Protein AF-A0A838V020-F1 (afdb_monomer)

Mean predicted aligned error: 7.55 Å

Structure (mmCIF, N/CA/C/O backbone):
data_AF-A0A838V020-F1
#
_entry.id   AF-A0A838V020-F1
#
loop_
_atom_site.group_PDB
_atom_site.id
_atom_site.type_symbol
_atom_site.label_atom_id
_atom_site.label_alt_id
_atom_site.label_comp_id
_atom_site.label_asym_id
_atom_site.label_entity_id
_atom_site.label_seq_id
_atom_site.pdbx_PDB_ins_code
_atom_site.Cartn_x
_atom_site.Cartn_y
_atom_site.Cartn_z
_atom_site.occupancy
_atom_site.B_iso_or_equiv
_atom_site.auth_seq_id
_atom_site.auth_comp_id
_atom_site.auth_asym_id
_atom_site.auth_atom_id
_atom_site.pdbx_PDB_model_num
ATOM 1 N N . MET A 1 1 ? 10.020 1.981 9.248 1.00 62.47 1 MET A N 1
ATOM 2 C CA . MET A 1 1 ? 8.596 1.607 9.096 1.00 62.47 1 MET A CA 1
ATOM 3 C C . MET A 1 1 ? 7.728 2.769 9.552 1.00 62.47 1 MET A C 1
ATOM 5 O O . MET A 1 1 ? 8.117 3.443 10.498 1.00 62.47 1 MET A O 1
ATOM 9 N N . SER A 1 2 ? 6.596 3.035 8.898 1.00 74.75 2 SER A N 1
ATOM 10 C CA . SER A 1 2 ? 5.662 4.069 9.369 1.00 74.75 2 SER A CA 1
ATOM 11 C C . SER A 1 2 ? 5.012 3.639 10.690 1.00 74.75 2 SER A C 1
ATOM 13 O O . SER A 1 2 ? 4.520 2.517 10.783 1.00 74.75 2 SER A O 1
ATOM 15 N N . LYS A 1 3 ? 4.993 4.519 11.700 1.00 84.31 3 LYS A N 1
ATOM 16 C CA . LYS A 1 3 ? 4.225 4.299 12.934 1.00 84.31 3 LYS A CA 1
ATOM 17 C C . LYS A 1 3 ? 2.737 4.383 12.586 1.00 84.31 3 LYS A C 1
ATOM 19 O O . LYS A 1 3 ? 2.266 5.449 12.198 1.00 84.31 3 LYS A O 1
ATOM 24 N N . LEU A 1 4 ? 2.032 3.255 12.653 1.00 89.62 4 LEU A N 1
ATOM 25 C CA . LEU A 1 4 ? 0.597 3.194 12.380 1.00 89.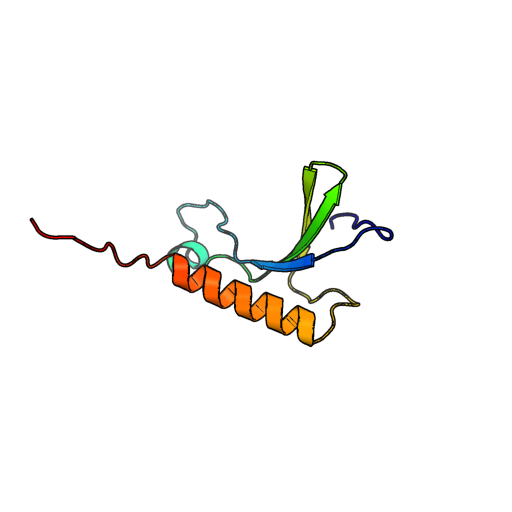62 4 LEU A CA 1
ATOM 26 C C . LEU A 1 4 ? -0.194 3.569 13.642 1.00 89.62 4 LEU A C 1
ATOM 28 O O . LEU A 1 4 ? 0.237 3.213 14.742 1.00 89.62 4 LEU A O 1
ATOM 32 N N . PRO A 1 5 ? -1.322 4.287 13.513 1.00 91.31 5 PRO A N 1
ATOM 33 C CA . PRO A 1 5 ? -2.192 4.556 14.652 1.00 91.31 5 PRO A CA 1
ATOM 34 C C . PRO A 1 5 ? -2.865 3.264 15.132 1.00 91.31 5 PRO A C 1
ATOM 36 O O . PRO A 1 5 ? -3.202 2.403 14.327 1.00 91.31 5 PRO A O 1
ATOM 39 N N . THR A 1 6 ? -3.085 3.135 16.437 1.00 89.19 6 THR A N 1
ATOM 40 C CA . THR A 1 6 ? -3.768 1.970 17.028 1.00 89.19 6 THR A CA 1
ATOM 41 C C . THR A 1 6 ? -5.262 2.204 17.251 1.00 89.19 6 THR A C 1
ATOM 43 O O . THR A 1 6 ? -6.020 1.246 17.286 1.00 89.19 6 THR A O 1
ATOM 46 N N . ASP A 1 7 ? -5.678 3.467 17.369 1.00 91.81 7 ASP A N 1
ATOM 47 C CA . ASP A 1 7 ? -7.052 3.886 17.700 1.00 91.81 7 ASP A CA 1
ATOM 48 C C . ASP A 1 7 ? -7.859 4.360 16.472 1.00 91.81 7 ASP A C 1
ATOM 50 O O . ASP A 1 7 ? -8.941 4.921 16.576 1.00 91.81 7 ASP A O 1
ATOM 54 N N . GLN A 1 8 ? -7.326 4.178 15.262 1.00 92.50 8 GLN A N 1
ATOM 55 C CA . GLN A 1 8 ? -7.973 4.651 14.036 1.00 92.50 8 GLN A CA 1
ATOM 56 C C . GLN A 1 8 ? -8.281 3.498 13.093 1.00 92.50 8 GLN A C 1
ATOM 58 O O . GLN A 1 8 ? -7.541 2.519 13.014 1.00 92.50 8 GLN A O 1
ATOM 63 N N . HIS A 1 9 ? -9.347 3.651 12.307 1.00 92.62 9 HIS A N 1
ATOM 64 C CA . HIS A 1 9 ? -9.655 2.700 11.249 1.00 92.62 9 HIS A CA 1
ATOM 65 C C . HIS A 1 9 ? -8.610 2.787 10.128 1.00 92.62 9 HIS A C 1
ATOM 67 O O . HIS A 1 9 ? -8.468 3.819 9.461 1.00 92.62 9 HIS A O 1
ATOM 73 N N . ILE A 1 10 ? -7.903 1.676 9.906 1.00 94.31 10 ILE A N 1
ATOM 74 C CA . ILE A 1 10 ? -6.892 1.542 8.858 1.00 94.31 10 ILE A CA 1
ATOM 75 C C . ILE A 1 10 ? -7.446 0.706 7.709 1.00 94.31 10 ILE A C 1
ATOM 77 O O . ILE A 1 10 ? -7.889 -0.425 7.885 1.00 94.31 10 ILE A O 1
ATOM 81 N N . THR A 1 11 ? -7.338 1.240 6.495 1.00 94.00 11 THR A N 1
ATOM 82 C CA . THR A 1 11 ? -7.510 0.467 5.264 1.00 94.00 11 THR A CA 1
ATOM 83 C C . THR A 1 11 ? -6.152 0.087 4.695 1.00 94.00 11 THR A C 1
ATOM 85 O O . THR A 1 11 ? -5.305 0.949 4.462 1.00 94.00 11 THR A O 1
ATOM 88 N N . TYR A 1 12 ? -5.960 -1.196 4.407 1.00 95.00 12 TYR A N 1
ATOM 89 C CA . TYR A 1 12 ? -4.744 -1.699 3.775 1.00 95.00 12 TYR A CA 1
ATOM 90 C C . TYR A 1 12 ? -4.920 -1.852 2.263 1.00 95.00 12 TYR A C 1
ATOM 92 O O . TYR A 1 12 ? -5.992 -2.228 1.783 1.00 95.00 12 TYR A O 1
ATOM 100 N N . GLN A 1 13 ? -3.869 -1.543 1.505 1.00 95.44 13 GLN A N 1
ATOM 101 C CA . GLN A 1 13 ? -3.848 -1.692 0.050 1.00 95.44 13 GLN A CA 1
ATOM 102 C C . GLN A 1 13 ? -2.472 -2.136 -0.445 1.00 95.44 13 GLN A C 1
ATOM 104 O O . GLN A 1 13 ? -1.443 -1.721 0.094 1.00 95.44 13 GLN A O 1
ATOM 109 N N . LEU A 1 14 ? -2.467 -2.914 -1.524 1.00 96.8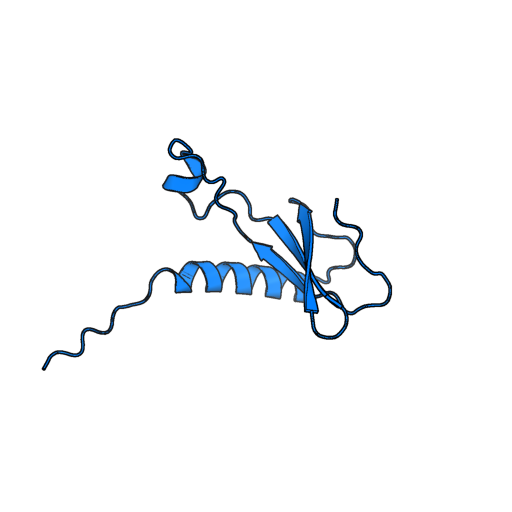1 14 LEU A N 1
ATOM 110 C CA . LEU A 1 14 ? -1.271 -3.291 -2.266 1.00 96.81 14 LEU A CA 1
ATOM 111 C C . LEU A 1 14 ? -1.027 -2.317 -3.420 1.00 96.81 14 LEU A C 1
ATOM 113 O O . LEU A 1 14 ? -1.964 -1.951 -4.124 1.00 96.81 14 LEU A O 1
ATOM 117 N N . GLN A 1 15 ? 0.224 -1.903 -3.634 1.00 95.25 15 GLN A N 1
ATOM 118 C CA . GLN A 1 15 ? 0.593 -0.959 -4.697 1.00 95.25 15 GLN A CA 1
ATOM 119 C C . GLN A 1 15 ? 1.982 -1.227 -5.283 1.00 95.25 15 GLN A C 1
ATOM 121 O O . GLN A 1 15 ? 2.938 -1.485 -4.551 1.00 95.25 15 GLN A O 1
ATOM 126 N N . TYR A 1 16 ? 2.116 -1.068 -6.602 1.00 94.81 16 TYR A N 1
ATOM 127 C CA . TYR A 1 16 ? 3.417 -0.961 -7.268 1.00 94.81 16 TYR A CA 1
ATOM 128 C C . TYR A 1 16 ? 3.935 0.483 -7.233 1.00 94.81 16 TYR A C 1
ATOM 130 O O . TYR A 1 16 ? 3.159 1.436 -7.295 1.00 94.81 16 TYR A O 1
ATOM 138 N N . ARG A 1 17 ? 5.257 0.662 -7.183 1.00 92.88 17 ARG A N 1
ATOM 139 C CA . ARG A 1 17 ? 5.918 1.975 -7.199 1.00 92.88 17 ARG A CA 1
ATOM 140 C C . ARG A 1 17 ? 6.978 2.054 -8.284 1.00 92.88 17 ARG A C 1
ATOM 142 O O . ARG A 1 17 ? 7.788 1.144 -8.447 1.00 92.88 17 ARG A O 1
ATOM 149 N N . LYS A 1 18 ? 7.005 3.166 -9.016 1.00 93.94 18 LYS A N 1
ATOM 150 C CA . LYS A 1 18 ? 8.109 3.480 -9.928 1.00 93.94 18 LYS A CA 1
ATOM 151 C C . LYS A 1 18 ? 9.246 4.099 -9.117 1.00 93.94 18 LYS A C 1
ATOM 153 O O . LYS A 1 18 ? 8.996 4.957 -8.279 1.00 93.94 18 LYS A O 1
ATOM 158 N N . CYS A 1 19 ? 10.481 3.671 -9.360 1.00 93.81 19 CYS A N 1
ATOM 159 C CA . CYS A 1 19 ? 11.653 4.195 -8.649 1.00 93.81 19 CYS A CA 1
ATOM 160 C C . CYS A 1 19 ? 12.213 5.493 -9.254 1.00 93.81 19 CYS A C 1
ATOM 162 O O . CYS A 1 19 ? 13.186 6.025 -8.734 1.00 93.81 19 CYS A O 1
ATOM 164 N N . GLY A 1 20 ? 11.657 5.971 -10.373 1.00 92.06 20 GLY A N 1
ATOM 165 C CA . GLY A 1 20 ? 12.085 7.200 -11.053 1.00 92.06 20 GLY A CA 1
ATOM 166 C C . GLY A 1 20 ? 13.385 7.085 -11.857 1.00 92.06 20 GLY A C 1
ATOM 167 O O . GLY A 1 20 ? 13.680 7.967 -12.655 1.00 92.06 20 GLY A O 1
ATOM 168 N N . LYS A 1 21 ? 14.150 5.994 -11.715 1.00 95.19 21 LYS A N 1
ATOM 169 C CA . LYS A 1 21 ? 15.402 5.810 -12.462 1.00 95.19 21 LYS A 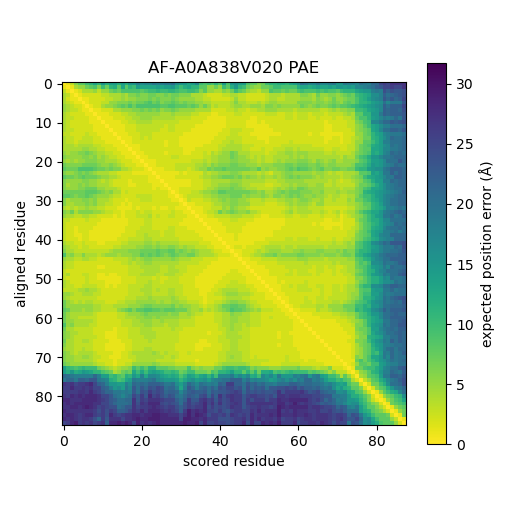CA 1
ATOM 170 C C . LYS A 1 21 ? 15.121 5.511 -13.943 1.00 95.19 21 LYS A C 1
ATOM 172 O O . LYS A 1 21 ? 14.461 4.504 -14.228 1.00 95.19 21 LYS A O 1
ATOM 177 N N . PRO A 1 22 ? 15.683 6.289 -14.889 1.00 93.00 22 PRO A N 1
ATOM 178 C CA . PRO A 1 22 ? 15.417 6.123 -16.319 1.00 93.00 22 PRO A CA 1
ATOM 179 C C . PRO A 1 22 ? 15.984 4.818 -16.884 1.00 93.00 22 PRO A C 1
ATOM 181 O O . PRO A 1 22 ? 15.579 4.392 -17.959 1.00 93.00 22 PRO A O 1
ATOM 184 N N . THR A 1 23 ? 16.899 4.153 -16.181 1.00 94.69 23 THR A N 1
ATOM 185 C CA . THR A 1 23 ? 17.521 2.884 -16.592 1.00 94.69 23 THR A CA 1
ATOM 186 C C . THR A 1 23 ? 16.910 1.659 -15.908 1.00 94.69 23 THR A C 1
ATOM 188 O O . THR A 1 23 ? 17.343 0.538 -16.154 1.00 94.69 23 THR A O 1
ATOM 191 N N . CYS A 1 24 ? 15.888 1.820 -15.061 1.00 96.31 24 CYS A N 1
ATOM 192 C CA . CYS A 1 24 ? 15.336 0.692 -14.315 1.00 96.31 24 CYS A CA 1
ATOM 193 C C . CYS A 1 24 ? 14.488 -0.234 -15.205 1.00 96.31 24 CYS A C 1
ATOM 195 O O . CYS A 1 24 ? 13.345 0.085 -15.538 1.00 96.31 24 CYS A O 1
ATOM 197 N N . GLY A 1 25 ? 15.023 -1.420 -15.515 1.00 93.75 25 GLY A N 1
ATOM 198 C CA . GLY A 1 25 ? 14.336 -2.451 -16.300 1.00 93.75 25 GLY A CA 1
ATOM 199 C C . GLY A 1 25 ? 13.003 -2.894 -15.690 1.00 93.75 25 GLY A C 1
ATOM 200 O O . GLY A 1 25 ? 11.994 -2.926 -16.385 1.00 93.75 25 GLY A O 1
ATOM 201 N N . THR A 1 26 ? 12.943 -3.126 -14.373 1.00 92.94 26 THR A N 1
ATOM 202 C CA . THR A 1 26 ? 11.694 -3.494 -13.674 1.00 92.94 26 THR A CA 1
ATOM 203 C C . THR A 1 26 ? 10.607 -2.433 -13.844 1.00 92.94 26 THR A C 1
ATOM 205 O O . THR A 1 26 ? 9.440 -2.753 -14.050 1.00 92.94 26 THR A O 1
ATOM 208 N N . CYS A 1 27 ? 10.975 -1.152 -13.788 1.00 92.38 27 CYS A N 1
ATOM 209 C CA . CYS A 1 27 ? 10.022 -0.068 -13.989 1.00 92.38 27 CYS A CA 1
ATOM 210 C C . CYS A 1 27 ? 9.603 0.104 -15.452 1.00 92.38 27 CYS A C 1
ATOM 212 O O . CYS A 1 27 ? 8.488 0.568 -15.678 1.00 92.38 27 CYS A O 1
ATOM 214 N N . LYS A 1 28 ? 10.446 -0.244 -16.429 1.00 91.88 28 LYS A N 1
ATOM 215 C CA . LYS A 1 28 ? 10.090 -0.188 -17.857 1.00 91.88 28 LYS A CA 1
ATOM 216 C C . LYS A 1 28 ? 9.207 -1.358 -18.281 1.00 91.88 28 LYS A C 1
ATOM 218 O O . LYS A 1 28 ? 8.219 -1.152 -18.972 1.00 91.88 28 LYS A O 1
ATOM 223 N N . ASN A 1 29 ? 9.538 -2.556 -17.809 1.00 90.94 29 ASN A N 1
ATOM 224 C CA . ASN A 1 29 ? 8.981 -3.804 -18.326 1.00 90.94 29 ASN A CA 1
ATOM 225 C C . ASN A 1 29 ? 7.812 -4.343 -17.484 1.00 90.94 29 ASN A C 1
ATOM 227 O O . ASN A 1 29 ? 7.110 -5.248 -17.919 1.00 90.94 29 ASN A O 1
ATOM 231 N N . ALA A 1 30 ? 7.590 -3.807 -16.279 1.00 88.69 30 ALA A N 1
ATOM 232 C CA . ALA A 1 30 ? 6.507 -4.223 -15.389 1.00 88.69 30 ALA A CA 1
ATOM 233 C C . ALA A 1 30 ? 5.734 -3.027 -14.805 1.00 88.69 30 ALA A C 1
ATOM 235 O O . ALA A 1 30 ? 6.057 -1.851 -15.017 1.00 88.69 30 ALA A O 1
ATOM 236 N N . ALA A 1 31 ? 4.704 -3.320 -14.003 1.00 88.44 31 ALA A N 1
ATOM 237 C CA . ALA A 1 31 ? 3.886 -2.311 -13.324 1.00 88.44 31 ALA A CA 1
ATOM 238 C C . ALA A 1 31 ? 4.713 -1.375 -12.411 1.00 88.44 31 ALA A C 1
ATOM 240 O O . ALA A 1 31 ? 4.359 -0.213 -12.220 1.00 88.44 31 ALA A O 1
ATOM 241 N N . GLY A 1 32 ? 5.872 -1.829 -11.938 1.00 93.00 32 GLY A N 1
ATOM 242 C CA . GLY A 1 32 ? 6.792 -1.116 -11.055 1.00 93.00 32 GLY A CA 1
ATOM 243 C C . GLY A 1 32 ? 7.382 -2.082 -10.033 1.00 93.00 32 GLY A C 1
ATOM 244 O O . GLY A 1 32 ? 7.194 -3.290 -10.133 1.00 93.00 32 GLY A O 1
ATOM 245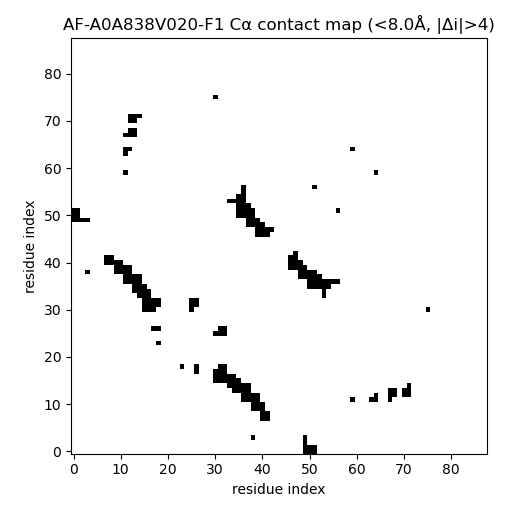 N N . HIS A 1 33 ? 8.078 -1.559 -9.031 1.00 93.75 33 HIS A N 1
ATOM 246 C CA . HIS A 1 33 ? 8.519 -2.355 -7.890 1.00 93.75 33 HIS A CA 1
ATOM 247 C C . HIS A 1 33 ? 7.346 -2.663 -6.964 1.00 93.75 33 HIS A C 1
ATOM 249 O O . HIS A 1 33 ? 6.533 -1.781 -6.694 1.00 93.75 33 HIS A O 1
ATOM 255 N N . GLY A 1 34 ? 7.292 -3.882 -6.442 1.00 92.38 34 GLY A N 1
ATOM 256 C CA . GLY A 1 34 ? 6.244 -4.327 -5.530 1.00 92.38 34 GLY A CA 1
ATOM 257 C C . GLY A 1 34 ? 5.574 -5.617 -6.020 1.00 92.38 34 GLY A C 1
ATOM 258 O O . GLY A 1 34 ? 6.202 -6.355 -6.781 1.00 92.38 34 GLY A O 1
ATOM 259 N N . PRO A 1 35 ? 4.321 -5.878 -5.607 1.00 95.06 35 PRO A N 1
ATOM 260 C CA . PRO A 1 35 ? 3.456 -4.956 -4.875 1.00 95.06 35 PRO A CA 1
ATOM 261 C C . PRO A 1 35 ? 3.883 -4.808 -3.409 1.00 95.06 35 PRO A C 1
ATOM 263 O O . PRO A 1 35 ? 4.438 -5.722 -2.807 1.00 95.06 35 PRO A O 1
ATOM 266 N N . TYR A 1 36 ? 3.647 -3.628 -2.848 1.00 97.06 36 TYR A N 1
ATOM 267 C CA . TYR A 1 36 ? 3.911 -3.327 -1.448 1.00 97.06 36 TYR A CA 1
ATOM 268 C C . TYR A 1 36 ? 2.628 -2.977 -0.710 1.00 97.06 36 TYR A C 1
ATOM 270 O O . TYR A 1 36 ? 1.750 -2.313 -1.261 1.00 97.06 36 TYR A O 1
ATOM 278 N N . TRP A 1 37 ? 2.574 -3.353 0.559 1.00 96.94 37 TRP A N 1
ATOM 279 C CA . TRP A 1 37 ? 1.535 -2.979 1.495 1.00 96.94 37 TRP A CA 1
ATOM 280 C C . TRP A 1 37 ? 1.690 -1.537 1.962 1.00 96.94 37 TRP A C 1
ATOM 282 O O . TRP A 1 37 ? 2.755 -1.099 2.413 1.00 96.94 37 TRP A O 1
ATOM 292 N N . TYR A 1 38 ? 0.571 -0.828 1.893 1.00 96.56 38 TYR A N 1
ATOM 293 C CA . TYR A 1 38 ? 0.372 0.491 2.462 1.00 96.56 38 TYR A CA 1
ATOM 294 C C . TYR A 1 38 ? -0.843 0.476 3.385 1.00 96.56 38 TYR A C 1
ATOM 296 O O . TYR A 1 38 ? -1.854 -0.161 3.085 1.00 96.56 38 TYR A O 1
ATOM 304 N N . ALA A 1 39 ? -0.739 1.214 4.483 1.00 95.94 39 ALA A N 1
ATOM 305 C CA . ALA A 1 39 ? -1.854 1.574 5.346 1.00 95.94 39 ALA A CA 1
ATOM 306 C C . ALA A 1 39 ? -2.362 2.964 4.972 1.00 95.94 39 ALA A C 1
ATOM 308 O O . ALA A 1 39 ? -1.566 3.848 4.659 1.00 95.94 39 ALA A O 1
ATOM 309 N N . TYR A 1 40 ? -3.670 3.157 5.073 1.00 95.12 40 TYR A N 1
ATOM 310 C CA . TYR A 1 40 ? -4.345 4.432 4.895 1.00 95.12 40 TYR A CA 1
ATOM 311 C C . TYR A 1 40 ? -5.305 4.678 6.050 1.00 95.12 40 TYR A C 1
ATOM 313 O O . TYR A 1 40 ? -6.072 3.787 6.409 1.00 95.12 40 TYR A O 1
ATOM 321 N N . TRP A 1 41 ? -5.277 5.882 6.611 1.00 95.62 41 TRP A N 1
ATOM 322 C CA . TRP A 1 41 ? -6.155 6.297 7.708 1.00 95.62 41 TRP A CA 1
ATOM 323 C C . TRP A 1 41 ? -6.451 7.794 7.614 1.00 95.62 41 TRP A C 1
ATOM 325 O O . TRP A 1 41 ? -5.740 8.537 6.930 1.00 95.62 41 TRP A O 1
ATOM 335 N N . ARG A 1 42 ? -7.512 8.250 8.283 1.00 95.00 42 ARG A N 1
ATOM 336 C CA . ARG A 1 42 ? -7.889 9.667 8.312 1.00 95.00 42 ARG A CA 1
ATOM 337 C C . ARG A 1 42 ? -7.483 10.305 9.626 1.00 95.00 42 ARG A C 1
ATOM 339 O O . ARG A 1 42 ? -8.081 10.020 10.648 1.00 95.00 42 ARG A O 1
ATOM 346 N N . GLU A 1 43 ? -6.547 11.240 9.562 1.00 94.06 43 GLU A N 1
ATOM 347 C CA . GLU A 1 43 ? -6.203 12.110 10.682 1.00 94.06 43 GLU A CA 1
ATOM 348 C C . GLU A 1 43 ? -6.975 13.428 10.521 1.00 94.06 43 GLU A C 1
ATOM 350 O O . GLU A 1 43 ? -6.568 14.335 9.785 1.00 94.06 43 GLU A O 1
ATOM 355 N N . GLY A 1 44 ? -8.165 13.486 11.127 1.00 91.06 44 GLY A N 1
ATOM 356 C CA . GLY A 1 44 ? -9.127 14.569 10.914 1.00 91.06 44 GLY A CA 1
ATOM 357 C C . GLY A 1 44 ? -9.528 14.698 9.437 1.00 91.06 44 GLY A C 1
ATOM 358 O O . GLY A 1 44 ? -10.005 13.751 8.804 1.00 91.06 44 GLY A O 1
ATOM 359 N N . ALA A 1 45 ? -9.306 15.879 8.856 1.00 94.31 45 ALA A N 1
ATOM 360 C CA . ALA A 1 45 ? -9.583 16.136 7.442 1.00 94.31 45 ALA A CA 1
ATOM 361 C C . ALA A 1 45 ? -8.533 15.541 6.481 1.00 94.31 45 ALA A C 1
ATOM 363 O O . ALA A 1 45 ? -8.792 15.454 5.282 1.00 94.31 45 ALA A O 1
ATOM 364 N N . LYS A 1 46 ? -7.360 15.118 6.971 1.00 94.56 46 LYS A N 1
ATOM 365 C CA . LYS A 1 46 ? -6.234 14.701 6.124 1.00 94.56 46 LYS A CA 1
ATOM 366 C C . LYS A 1 46 ? -6.196 13.183 5.962 1.00 94.56 46 LYS A C 1
ATOM 368 O O . LYS A 1 46 ? -6.175 12.442 6.944 1.00 94.56 46 LYS A O 1
ATOM 373 N N . LEU A 1 47 ? -6.120 12.713 4.716 1.00 94.88 47 LEU A N 1
ATOM 374 C CA . LEU A 1 47 ? -5.784 11.320 4.428 1.00 94.88 47 LEU A CA 1
ATOM 375 C C . LEU A 1 47 ? -4.281 11.121 4.631 1.00 94.88 47 LEU A C 1
ATOM 377 O O . LEU A 1 47 ? -3.458 11.797 4.013 1.00 94.88 47 LEU A O 1
ATOM 381 N N . ARG A 1 48 ? -3.924 10.183 5.502 1.00 96.00 48 ARG A N 1
ATOM 382 C CA . ARG A 1 48 ? -2.547 9.773 5.750 1.00 96.00 48 ARG A CA 1
ATOM 383 C C . ARG A 1 48 ? -2.293 8.409 5.137 1.00 96.00 48 ARG A C 1
ATOM 385 O O . ARG A 1 48 ? -3.211 7.609 4.952 1.00 96.00 48 ARG A O 1
ATOM 392 N N . SER A 1 49 ? -1.029 8.161 4.819 1.00 94.44 49 SER A N 1
ATOM 393 C CA . SER A 1 49 ? -0.576 6.861 4.348 1.00 94.44 49 SER A CA 1
ATOM 394 C C . SER A 1 49 ? 0.717 6.457 5.039 1.00 94.44 49 SER A C 1
ATOM 396 O O . SER A 1 49 ? 1.515 7.307 5.439 1.00 94.44 49 SER A O 1
ATOM 398 N N . GLY A 1 50 ? 0.913 5.152 5.186 1.00 95.06 50 GLY A N 1
ATOM 399 C CA . GLY A 1 50 ? 2.084 4.563 5.816 1.00 95.06 50 GLY A CA 1
ATOM 400 C C . GLY A 1 50 ? 2.596 3.392 4.996 1.00 95.06 50 GLY A C 1
ATOM 401 O O . GLY A 1 50 ? 1.812 2.556 4.548 1.00 95.06 50 GLY A O 1
ATOM 402 N N . TYR A 1 51 ? 3.910 3.332 4.793 1.00 95.75 51 TYR A N 1
ATOM 403 C CA . TYR A 1 51 ? 4.555 2.221 4.103 1.00 95.75 51 TYR A CA 1
ATOM 404 C C . TYR A 1 51 ? 4.835 1.087 5.083 1.00 95.75 51 TYR A C 1
ATOM 406 O O . TYR A 1 51 ? 5.438 1.306 6.141 1.00 95.75 51 TYR A O 1
ATOM 414 N N . ILE A 1 52 ? 4.418 -0.120 4.703 1.00 95.00 52 ILE A N 1
ATOM 415 C CA . ILE A 1 52 ? 4.557 -1.318 5.531 1.00 95.00 52 ILE A CA 1
ATOM 416 C C . ILE A 1 52 ? 5.671 -2.204 4.983 1.00 95.00 52 ILE A C 1
ATOM 418 O O . ILE A 1 52 ? 6.624 -2.499 5.700 1.00 95.00 52 ILE A O 1
ATOM 422 N N . GLY A 1 53 ? 5.591 -2.589 3.707 1.00 95.38 53 GLY A N 1
ATOM 423 C CA . GLY A 1 53 ? 6.593 -3.451 3.081 1.00 95.38 53 GLY A CA 1
ATOM 424 C C . GLY A 1 53 ? 5.994 -4.505 2.162 1.00 95.38 53 GLY A C 1
ATOM 425 O O . GLY A 1 53 ? 4.922 -4.318 1.601 1.00 95.38 53 GLY A O 1
ATOM 426 N N . LYS A 1 54 ? 6.716 -5.611 1.969 1.00 95.25 54 LYS A N 1
ATOM 427 C CA . LYS A 1 54 ? 6.295 -6.710 1.081 1.00 95.25 54 LYS A CA 1
ATOM 428 C C . LYS A 1 54 ? 5.348 -7.697 1.764 1.00 95.25 54 LYS A C 1
ATOM 430 O O . LYS A 1 54 ? 4.517 -8.302 1.100 1.00 95.25 54 LYS A O 1
ATOM 435 N N . THR A 1 55 ? 5.471 -7.844 3.078 1.00 94.56 55 THR A N 1
ATOM 436 C CA . THR A 1 55 ? 4.704 -8.817 3.858 1.00 94.56 55 THR A CA 1
ATOM 437 C C . THR A 1 55 ? 3.369 -8.230 4.292 1.00 94.56 55 THR A C 1
ATOM 439 O O . THR A 1 55 ? 3.296 -7.056 4.665 1.00 94.56 55 THR A O 1
ATOM 442 N N . GLN A 1 56 ? 2.323 -9.056 4.254 1.00 93.44 56 GLN A N 1
ATOM 443 C CA . GLN A 1 56 ? 1.009 -8.694 4.774 1.00 93.44 56 GLN A CA 1
ATOM 444 C C . GLN A 1 56 ? 1.104 -8.343 6.272 1.00 93.44 56 GLN A C 1
ATOM 446 O O . GLN A 1 56 ? 1.747 -9.078 7.023 1.00 93.44 56 GLN A O 1
ATOM 451 N N . PRO A 1 57 ? 0.492 -7.234 6.723 1.00 90.44 57 PRO A N 1
ATOM 452 C CA . PRO A 1 57 ? 0.476 -6.867 8.135 1.00 90.44 57 PRO A CA 1
ATOM 453 C C . PRO A 1 57 ? -0.305 -7.884 8.975 1.00 90.44 57 PRO A C 1
ATOM 455 O O . PRO A 1 57 ? -1.356 -8.377 8.555 1.00 90.44 57 PRO A O 1
ATOM 458 N N . ALA A 1 58 ? 0.172 -8.139 10.195 1.00 84.12 58 ALA A N 1
ATOM 459 C CA . ALA A 1 58 ? -0.569 -8.915 11.182 1.00 84.12 58 ALA A CA 1
ATOM 460 C C . ALA A 1 58 ? -1.899 -8.207 11.506 1.00 84.12 58 ALA A C 1
ATOM 462 O O . ALA A 1 58 ? -1.915 -7.004 11.761 1.00 84.12 58 ALA A O 1
ATOM 463 N N . GLY A 1 59 ? -3.011 -8.942 11.447 1.00 84.75 59 GLY A N 1
ATOM 464 C CA . GLY A 1 59 ? -4.360 -8.408 11.678 1.00 84.75 59 GLY A CA 1
ATOM 465 C C . GLY A 1 59 ? -5.159 -8.077 10.413 1.00 84.75 59 GLY A C 1
ATOM 466 O O . GLY A 1 59 ? -6.351 -7.792 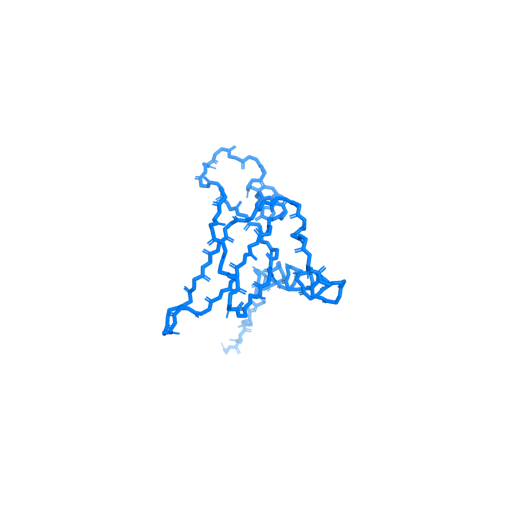10.505 1.00 84.75 59 GLY A O 1
ATOM 467 N N . VAL A 1 60 ? -4.562 -8.170 9.218 1.00 90.75 60 VAL A N 1
ATOM 468 C CA . VAL A 1 60 ? -5.337 -8.103 7.969 1.00 90.75 60 VAL A CA 1
ATOM 469 C C . VAL A 1 60 ? -6.084 -9.417 7.770 1.00 90.75 60 VAL A C 1
ATOM 471 O O . VAL A 1 60 ? -5.466 -10.465 7.586 1.00 90.75 60 VAL A O 1
ATOM 474 N N . THR A 1 61 ? -7.416 -9.357 7.780 1.00 93.94 61 THR A N 1
ATOM 475 C CA . THR A 1 61 ? -8.265 -10.528 7.532 1.00 93.94 61 THR A CA 1
ATOM 476 C C . THR A 1 61 ? -8.168 -10.981 6.069 1.00 93.94 61 THR A C 1
ATOM 478 O O . THR A 1 61 ? -7.905 -10.154 5.189 1.00 93.94 61 THR A O 1
ATOM 481 N N . PRO A 1 62 ? -8.446 -12.261 5.758 1.00 94.44 62 PRO A N 1
ATOM 482 C CA . PRO A 1 62 ? -8.417 -12.759 4.380 1.00 94.44 62 PRO A CA 1
ATOM 483 C C . PRO A 1 62 ? -9.316 -11.962 3.426 1.00 94.44 62 PRO A C 1
ATOM 485 O O . PRO A 1 62 ? -8.937 -11.674 2.297 1.00 94.44 62 PRO A O 1
ATOM 488 N N . VAL A 1 63 ? -10.482 -11.516 3.899 1.00 94.00 63 VAL A N 1
ATOM 489 C CA . VAL A 1 63 ? -11.410 -10.693 3.110 1.00 94.00 63 VAL A CA 1
ATOM 490 C C . VAL A 1 63 ? -10.820 -9.312 2.800 1.00 94.00 63 VAL A C 1
ATOM 492 O O . VAL A 1 63 ? -10.979 -8.796 1.692 1.00 94.00 63 VAL A O 1
ATOM 495 N N . ALA A 1 64 ? -10.142 -8.688 3.767 1.00 91.69 64 ALA A N 1
ATOM 496 C CA . ALA A 1 64 ? -9.468 -7.412 3.548 1.00 91.69 64 ALA A CA 1
ATOM 497 C C . ALA A 1 64 ? -8.275 -7.562 2.591 1.00 91.69 64 ALA A C 1
ATOM 499 O O . ALA A 1 64 ? -8.072 -6.697 1.737 1.00 91.69 64 ALA A O 1
ATOM 500 N N . ALA A 1 65 ? -7.537 -8.672 2.690 1.00 94.19 65 ALA A N 1
ATOM 501 C CA . ALA A 1 65 ? -6.459 -9.002 1.767 1.00 94.19 65 ALA A CA 1
ATOM 502 C C . ALA A 1 65 ? -6.978 -9.196 0.335 1.00 94.19 65 ALA A C 1
ATOM 504 O O . ALA A 1 65 ? -6.521 -8.494 -0.565 1.00 94.19 65 ALA A O 1
ATOM 505 N N . ALA A 1 66 ? -8.026 -10.004 0.147 1.00 94.31 66 ALA A N 1
ATOM 506 C CA . ALA A 1 66 ? -8.648 -10.226 -1.158 1.00 94.31 66 ALA A CA 1
ATOM 507 C C . ALA A 1 66 ? -9.140 -8.916 -1.797 1.00 94.31 66 ALA A C 1
ATOM 509 O O . ALA A 1 66 ? -8.943 -8.672 -2.986 1.00 94.31 66 ALA A O 1
ATOM 510 N N . ARG A 1 67 ? -9.723 -8.005 -1.002 1.00 93.62 67 ARG A N 1
ATOM 511 C CA . ARG A 1 67 ? -10.092 -6.661 -1.480 1.00 93.62 67 ARG A CA 1
ATOM 512 C C . ARG A 1 67 ? -8.879 -5.825 -1.889 1.00 93.62 67 ARG A C 1
ATOM 514 O O . ARG A 1 67 ? -8.969 -5.065 -2.853 1.00 93.62 67 ARG A O 1
ATOM 521 N N . ALA A 1 68 ? -7.763 -5.918 -1.166 1.00 94.19 68 ALA A N 1
ATOM 522 C CA . ALA A 1 68 ? -6.527 -5.223 -1.523 1.00 94.19 68 ALA A CA 1
ATOM 523 C C . ALA A 1 68 ? -5.933 -5.758 -2.837 1.00 94.19 68 ALA A C 1
ATOM 525 O O . ALA A 1 68 ? -5.507 -4.962 -3.675 1.00 94.19 68 ALA A O 1
ATOM 526 N N . GLU A 1 69 ? -5.959 -7.074 -3.042 1.00 93.50 69 GLU A N 1
ATOM 527 C CA . GLU A 1 69 ? -5.536 -7.732 -4.283 1.00 93.50 69 GLU A CA 1
ATOM 528 C C . GLU A 1 69 ? -6.445 -7.366 -5.459 1.00 93.50 69 GLU A C 1
ATOM 530 O O . GLU A 1 69 ? -5.956 -6.985 -6.524 1.00 93.50 69 GLU A O 1
ATOM 535 N N . GLN A 1 70 ? -7.765 -7.389 -5.253 1.00 92.38 70 GLN A N 1
ATOM 536 C CA . GLN A 1 70 ? -8.730 -6.988 -6.273 1.00 92.38 70 GLN A CA 1
ATOM 537 C C . GLN A 1 70 ? -8.503 -5.534 -6.690 1.00 92.38 70 GLN A C 1
ATOM 539 O O . GLN A 1 70 ? -8.393 -5.261 -7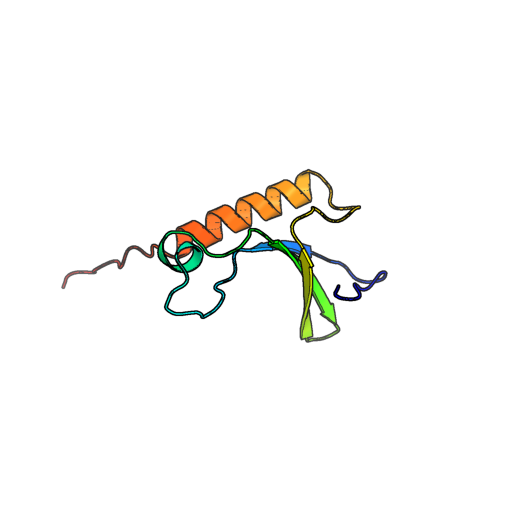.881 1.00 92.38 70 GLN A O 1
ATOM 544 N N . ARG A 1 71 ? -8.332 -4.609 -5.733 1.00 91.75 71 ARG A N 1
ATOM 545 C CA . ARG A 1 71 ? -7.989 -3.209 -6.036 1.00 91.75 71 ARG A CA 1
ATOM 546 C C . ARG A 1 71 ? -6.696 -3.100 -6.839 1.00 91.75 71 ARG A C 1
ATOM 548 O O . ARG A 1 71 ? -6.670 -2.377 -7.832 1.00 91.75 71 ARG A O 1
ATOM 555 N N . LEU A 1 72 ? -5.635 -3.811 -6.445 1.00 91.75 72 LEU A N 1
ATOM 556 C CA . LEU A 1 72 ? -4.373 -3.825 -7.192 1.00 91.75 72 LEU A CA 1
ATOM 557 C C . LEU A 1 72 ? -4.590 -4.258 -8.653 1.00 91.75 72 LEU A C 1
ATOM 559 O O . LEU A 1 72 ? -4.027 -3.642 -9.561 1.00 91.75 72 LEU A O 1
ATOM 563 N N . ALA A 1 73 ? -5.424 -5.277 -8.885 1.00 87.88 73 ALA A N 1
ATOM 564 C CA . ALA A 1 73 ? -5.778 -5.741 -10.223 1.00 87.88 73 ALA A CA 1
ATOM 565 C C . ALA A 1 73 ? -6.558 -4.679 -11.021 1.00 87.88 73 ALA A C 1
ATOM 567 O O . ALA A 1 73 ? -6.226 -4.425 -12.180 1.00 87.88 73 ALA A O 1
ATOM 568 N N . THR A 1 74 ? -7.529 -3.989 -10.412 1.00 81.00 74 THR A N 1
ATOM 569 C CA . THR A 1 74 ? -8.304 -2.945 -11.104 1.00 81.00 74 THR A CA 1
ATOM 570 C C . THR A 1 74 ? -7.464 -1.710 -11.428 1.00 81.00 74 THR A C 1
ATOM 572 O O . THR A 1 74 ? -7.574 -1.178 -12.531 1.00 81.00 74 THR A O 1
ATOM 575 N N . HIS A 1 75 ? -6.577 -1.277 -10.523 1.00 71.69 75 HIS A N 1
ATOM 576 C CA . HIS A 1 75 ? -5.648 -0.162 -10.766 1.00 71.69 75 HIS A CA 1
ATOM 577 C C . HIS A 1 75 ? -4.641 -0.460 -11.892 1.00 71.69 75 HIS A C 1
ATOM 579 O O . HIS A 1 75 ? -4.144 0.461 -12.541 1.00 71.69 75 HIS A O 1
ATOM 585 N N . ARG A 1 76 ? -4.345 -1.741 -12.158 1.00 60.75 76 ARG A N 1
ATOM 586 C CA . ARG A 1 76 ? -3.569 -2.169 -13.332 1.00 60.75 76 ARG A CA 1
ATOM 587 C C . ARG A 1 76 ? -4.373 -2.024 -14.628 1.00 60.75 76 ARG A C 1
ATOM 589 O O . ARG A 1 76 ? -3.796 -1.637 -15.641 1.00 60.75 76 ARG A O 1
ATOM 596 N N . ALA A 1 77 ? -5.676 -2.302 -14.596 1.00 53.41 77 ALA A N 1
ATOM 597 C CA . ALA A 1 77 ? -6.556 -2.214 -15.761 1.00 53.41 77 ALA A CA 1
ATOM 598 C C . ALA A 1 77 ? -6.873 -0.762 -16.165 1.00 53.41 77 ALA A C 1
ATOM 600 O O . ALA A 1 77 ? -6.903 -0.450 -17.349 1.00 53.41 77 ALA A O 1
ATOM 601 N N . THR A 1 78 ? -7.002 0.160 -15.205 1.00 46.88 78 THR A N 1
ATOM 602 C CA . THR A 1 78 ? -7.334 1.577 -15.482 1.00 46.88 78 THR A CA 1
ATOM 603 C C . THR A 1 78 ? -6.220 2.369 -16.175 1.00 46.88 78 THR A C 1
ATOM 605 O O . THR A 1 78 ? -6.450 3.497 -16.600 1.00 46.88 78 THR A O 1
ATOM 608 N N . LYS A 1 79 ? -5.012 1.804 -16.331 1.00 47.53 79 LYS A N 1
ATOM 609 C CA . LYS A 1 79 ? -3.949 2.422 -17.141 1.00 47.53 79 LYS A CA 1
ATOM 610 C C . LYS A 1 79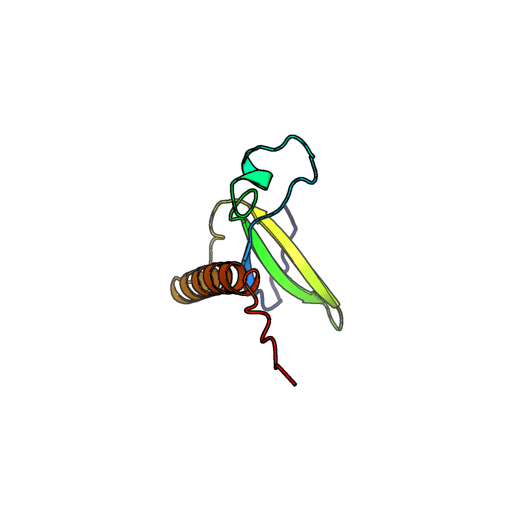 ? -4.096 2.141 -18.648 1.00 47.53 79 LYS A C 1
ATOM 612 O O . LYS A 1 79 ? -3.402 2.770 -19.440 1.00 47.53 79 LYS A O 1
ATOM 617 N N . VAL A 1 80 ? -5.004 1.247 -19.044 1.00 44.44 80 VAL A N 1
ATOM 618 C CA . VAL A 1 80 ? -5.516 1.138 -20.416 1.00 44.44 80 VAL A CA 1
ATOM 619 C C . VAL A 1 80 ? -6.888 1.800 -20.414 1.00 44.44 80 VAL A C 1
ATOM 621 O O . VAL A 1 80 ? -7.903 1.150 -20.192 1.00 44.44 80 VAL A O 1
ATOM 624 N N . GLN A 1 81 ? -6.929 3.117 -20.596 1.00 37.50 81 GLN A N 1
ATOM 625 C CA . GLN A 1 81 ? -8.186 3.741 -20.998 1.00 37.50 81 GLN A CA 1
ATOM 626 C C . GLN A 1 81 ? -8.392 3.384 -22.476 1.00 37.50 81 GLN A C 1
ATOM 628 O O . GLN A 1 81 ? -7.497 3.694 -23.268 1.00 37.50 81 GLN A O 1
ATOM 633 N N . PRO A 1 82 ? -9.506 2.755 -22.897 1.00 41.28 82 PRO A N 1
ATOM 634 C CA . PRO A 1 82 ? -9.916 2.912 -24.278 1.00 41.28 82 PRO A CA 1
ATOM 635 C C . PRO A 1 82 ? -10.212 4.402 -24.447 1.00 41.28 82 PRO A C 1
ATOM 637 O O . PRO A 1 82 ? -11.118 4.946 -23.816 1.00 41.28 82 PRO A O 1
ATOM 640 N N . VAL A 1 83 ? -9.398 5.087 -25.244 1.00 44.69 83 VAL A N 1
ATOM 641 C CA . VAL A 1 83 ? -9.835 6.350 -25.823 1.00 44.69 83 VAL A CA 1
ATOM 642 C C . VAL A 1 83 ? -11.045 6.001 -26.684 1.00 44.69 83 VAL A C 1
ATOM 644 O O . VAL A 1 83 ? -10.914 5.374 -27.732 1.00 44.69 83 VAL A O 1
ATOM 647 N N . ALA A 1 84 ? -12.241 6.323 -26.200 1.00 45.06 84 ALA A N 1
ATOM 648 C CA . ALA A 1 84 ? -13.405 6.394 -27.060 1.00 45.06 84 ALA A CA 1
ATOM 649 C C . ALA A 1 84 ? -13.145 7.554 -28.030 1.00 45.06 84 ALA A C 1
ATOM 651 O O . ALA A 1 84 ? -13.294 8.721 -27.677 1.00 45.06 84 ALA A O 1
ATOM 652 N N . VAL A 1 85 ? -12.649 7.230 -29.226 1.00 47.38 85 VAL A N 1
ATOM 653 C CA . VAL A 1 85 ? -12.749 8.115 -30.386 1.00 47.38 85 VAL A CA 1
ATOM 654 C C . VAL A 1 85 ? -14.226 8.120 -30.762 1.00 47.38 85 VAL A C 1
ATOM 656 O O . VAL A 1 85 ? -14.719 7.195 -31.402 1.00 47.38 85 VAL A O 1
ATOM 659 N N . GLU A 1 86 ? -14.952 9.136 -30.307 1.00 41.22 86 GLU A N 1
ATOM 660 C CA . GLU A 1 86 ? -16.228 9.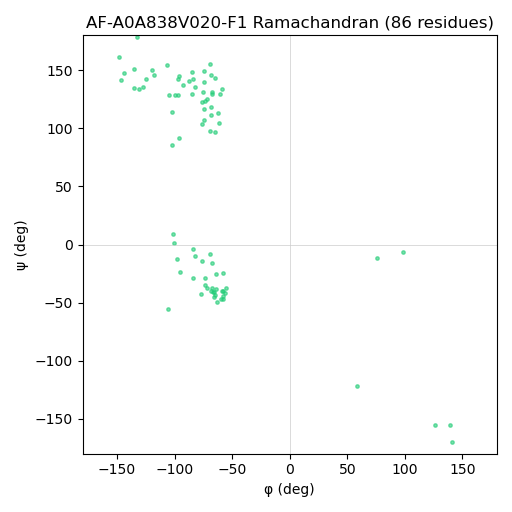494 -30.913 1.00 41.22 86 GLU A CA 1
ATOM 661 C C . GLU A 1 86 ? -15.911 10.222 -32.221 1.00 41.22 86 GLU A C 1
ATOM 663 O O . GLU A 1 86 ? -15.447 11.362 -32.231 1.00 41.22 86 GLU A O 1
ATOM 668 N N . ALA A 1 87 ? -16.086 9.501 -33.328 1.00 41.00 87 ALA A N 1
ATOM 669 C CA . ALA A 1 87 ? -16.026 10.045 -34.671 1.00 41.00 87 ALA A CA 1
ATOM 670 C C . ALA A 1 87 ? -17.220 10.984 -34.896 1.00 41.00 87 ALA A C 1
ATOM 672 O O . ALA A 1 87 ? -18.372 10.612 -34.658 1.00 41.00 87 ALA A O 1
ATOM 673 N N . ARG A 1 88 ? -16.927 12.190 -35.374 1.00 48.62 88 ARG A N 1
ATOM 674 C CA . ARG A 1 88 ? -17.869 13.084 -36.041 1.00 48.62 88 ARG A CA 1
ATOM 675 C C . ARG A 1 88 ? -17.282 13.471 -37.383 1.00 48.62 88 ARG A C 1
ATOM 677 O O . ARG A 1 88 ? -16.055 13.717 -37.411 1.00 48.62 88 ARG A O 1
#

Sequence (88 aa):
MSKLPTDQHITYQLQYRKCGKPTCGTCKNAAGHGPYWYAYWREGAKLRSGYIGKTQPAGVTPVAAARAEQRLATHRATKVQPVAVEAR

pLDDT: mean 85.29, std 17.24, range [37.5, 97.06]

Foldseek 3Di:
DDDDDPPWDKQKAWDADAPPDPPDPCNVPHRHPARFIKIWTDPDPDIDIDGDGRDDDPPQDPVSVVVRVVVRVVVVVVVDDPPPPPDD

Solvent-accessible surface area (backbone atoms only — not comparable to full-atom values): 5527 Å² total; per-residue (Å²): 122,54,89,74,75,87,90,55,75,70,50,64,36,45,43,59,42,71,85,82,56,93,80,42,59,58,48,73,78,42,92,22,52,69,61,26,37,30,41,33,35,67,64,80,94,43,81,43,75,34,57,70,37,75,63,83,63,92,86,66,48,71,69,54,48,53,52,17,53,50,49,40,55,49,64,60,51,65,75,62,66,78,78,80,78,78,84,129

Radius of gyration: 16.22 Å; Cα contacts (8 Å, |Δi|>4): 110; chains: 1; bounding box: 35×29×54 Å

Secondary stru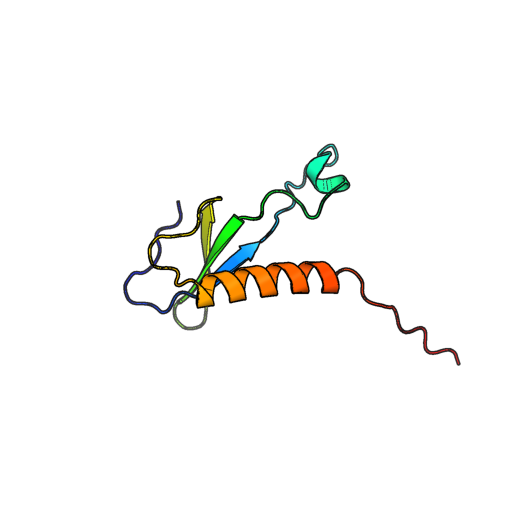cture (DSSP, 8-state):
-----SSS--EEEEEEE----TT-HHHHHSS-EEEEEEEEEEETTEEEEEEEESSPPTT--HHHHHHHHHHHHHHHHTTS--------